Protein AF-A0A1G3XLS1-F1 (afdb_monomer_lite)

Secondary structure (DSSP, 8-state):
-TT-TTHHHHGGG--SSHHHHHHHHHHIIIIIHHHHHHH-HHHHHHHHHHHHHHHHHHHHHH-S-TTS---SSHHHHHHHHHHHHHHSTTPEEEETTTEEEEHHHHHHHHHHHHHHHTTS-S---HHHHHHHHHHHHHHHHHHHHHHHHHHHHTT-

Structure (mmCIF, N/CA/C/O backbone):
data_AF-A0A1G3XLS1-F1
#
_entry.id   AF-A0A1G3XLS1-F1
#
loop_
_atom_site.group_PDB
_atom_site.id
_atom_site.type_symbol
_atom_site.label_atom_id
_atom_site.label_alt_id
_atom_site.label_comp_id
_atom_site.label_asym_id
_atom_site.label_entity_id
_atom_site.label_seq_id
_atom_site.pdbx_PDB_ins_code
_atom_site.Cartn_x
_atom_site.Cartn_y
_atom_site.Cartn_z
_atom_site.occupancy
_atom_site.B_iso_or_equiv
_atom_site.auth_seq_id
_atom_site.auth_comp_id
_atom_site.auth_asym_id
_atom_site.auth_atom_id
_atom_site.pdbx_PDB_model_num
ATOM 1 N N . ALA A 1 1 ? 4.601 4.774 -20.958 1.00 57.22 1 ALA A N 1
ATOM 2 C CA . ALA A 1 1 ? 3.153 4.731 -20.618 1.00 57.22 1 ALA A CA 1
ATOM 3 C C . ALA A 1 1 ? 2.344 5.874 -21.240 1.00 57.22 1 ALA A C 1
ATOM 5 O O . ALA A 1 1 ? 1.190 5.654 -21.576 1.00 57.22 1 ALA A O 1
ATOM 6 N N . VAL A 1 2 ? 2.917 7.071 -21.423 1.00 65.50 2 VAL A N 1
ATOM 7 C CA . VAL A 1 2 ? 2.192 8.228 -21.991 1.00 65.50 2 VAL A CA 1
ATOM 8 C C . VAL A 1 2 ? 1.670 7.954 -23.410 1.00 65.50 2 VAL A C 1
ATOM 10 O O . VAL A 1 2 ? 0.518 8.257 -23.695 1.00 65.50 2 VAL A O 1
ATOM 13 N N . ASP A 1 3 ? 2.456 7.271 -24.246 1.00 78.44 3 ASP A N 1
ATOM 14 C CA . ASP A 1 3 ? 2.043 6.897 -25.612 1.00 78.44 3 ASP A CA 1
ATOM 15 C C . ASP A 1 3 ? 1.081 5.695 -25.662 1.00 78.44 3 ASP A C 1
ATOM 17 O O . ASP A 1 3 ? 0.467 5.411 -26.687 1.00 78.44 3 ASP A O 1
ATOM 21 N N . MET A 1 4 ? 0.946 4.973 -24.546 1.00 84.06 4 MET A N 1
ATOM 22 C CA . MET A 1 4 ? 0.113 3.777 -24.408 1.00 84.06 4 MET A CA 1
ATOM 23 C C 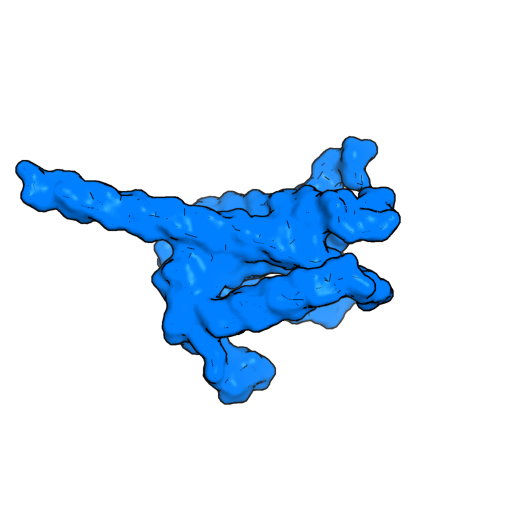. MET A 1 4 ? -0.752 3.903 -23.149 1.00 84.06 4 MET A C 1
ATOM 25 O O . MET A 1 4 ? -0.515 3.195 -22.167 1.00 84.06 4 MET A O 1
ATOM 29 N N . PRO A 1 5 ? -1.743 4.812 -23.132 1.00 83.69 5 PRO A N 1
ATOM 30 C CA . PRO A 1 5 ? -2.468 5.186 -21.916 1.00 83.69 5 PRO A CA 1
ATOM 31 C C . PRO A 1 5 ? -3.211 4.016 -21.254 1.00 83.69 5 PRO A C 1
ATOM 33 O O . PRO A 1 5 ? -3.397 4.012 -20.039 1.00 83.69 5 PRO A O 1
ATOM 36 N N . TRP A 1 6 ? -3.581 2.977 -22.008 1.00 88.44 6 TRP A N 1
ATOM 37 C CA . TRP A 1 6 ? -4.167 1.757 -21.439 1.00 88.44 6 TRP A CA 1
ATOM 38 C C . TRP A 1 6 ? -3.223 1.045 -20.457 1.00 88.44 6 TRP A C 1
ATOM 40 O O . TRP A 1 6 ? -3.700 0.409 -19.517 1.00 88.44 6 TRP A O 1
ATOM 50 N N . MET A 1 7 ? -1.902 1.210 -20.605 1.00 89.44 7 MET A N 1
ATOM 51 C CA . MET A 1 7 ? -0.894 0.583 -19.744 1.00 89.44 7 MET A CA 1
ATOM 52 C C . MET A 1 7 ? -0.974 1.037 -18.290 1.00 89.44 7 MET A C 1
ATOM 54 O O . MET A 1 7 ? -0.551 0.281 -17.425 1.00 89.44 7 MET A O 1
ATOM 58 N N . PHE A 1 8 ? -1.566 2.198 -17.987 1.00 88.31 8 PHE A N 1
ATOM 59 C CA . PHE A 1 8 ? -1.808 2.596 -16.596 1.00 88.31 8 PHE A CA 1
ATOM 60 C C . PHE A 1 8 ? -2.717 1.618 -15.848 1.00 88.31 8 PHE A C 1
ATOM 62 O O . PHE A 1 8 ? -2.611 1.512 -14.629 1.00 88.31 8 PHE A O 1
ATOM 69 N N . VAL A 1 9 ? -3.589 0.909 -16.569 1.00 93.44 9 VAL A N 1
ATOM 70 C CA . VAL A 1 9 ? -4.526 -0.062 -15.996 1.00 93.44 9 VAL A CA 1
ATOM 71 C C . VAL A 1 9 ? -4.128 -1.487 -16.356 1.00 93.44 9 VAL A C 1
ATOM 73 O O . VAL A 1 9 ? -4.078 -2.351 -15.487 1.00 93.44 9 VAL A O 1
ATOM 76 N N . THR A 1 10 ? -3.825 -1.767 -17.624 1.00 94.31 10 THR A N 1
ATOM 77 C CA . THR A 1 10 ? -3.591 -3.147 -18.070 1.00 94.31 10 THR A CA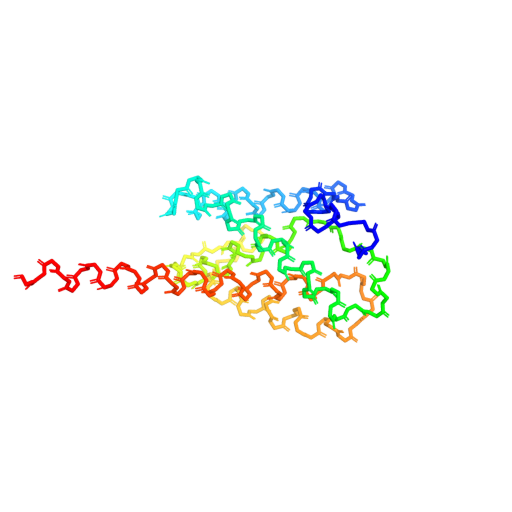 1
ATOM 78 C C . THR A 1 10 ? -2.314 -3.744 -17.489 1.00 94.31 10 THR A C 1
ATOM 80 O O . THR A 1 10 ? -2.258 -4.957 -17.294 1.00 94.31 10 THR A O 1
ATOM 83 N N . SER A 1 11 ? -1.306 -2.926 -17.156 1.00 94.31 11 SER A N 1
ATOM 84 C CA . SER A 1 11 ? -0.056 -3.429 -16.572 1.00 94.31 11 SER A CA 1
ATOM 85 C C . SER A 1 11 ? -0.231 -4.016 -15.169 1.00 94.31 11 SER A C 1
ATOM 87 O O . SER A 1 11 ? 0.551 -4.882 -14.782 1.00 94.31 11 SER A O 1
ATOM 89 N N . ILE A 1 12 ? -1.296 -3.628 -14.455 1.00 96.75 12 ILE A N 1
ATOM 90 C CA . ILE A 1 12 ? -1.664 -4.166 -13.134 1.00 96.75 12 ILE A CA 1
ATOM 91 C C . ILE A 1 12 ? -1.892 -5.686 -13.211 1.00 96.75 12 ILE A C 1
ATOM 93 O O . ILE A 1 12 ? -1.667 -6.410 -12.246 1.00 96.75 12 ILE A O 1
ATOM 97 N N . PHE A 1 13 ? -2.317 -6.189 -14.373 1.00 96.62 13 PHE A N 1
ATOM 98 C CA . PHE A 1 13 ? -2.639 -7.601 -14.583 1.00 96.62 13 PHE A CA 1
ATOM 99 C C . PHE A 1 13 ? -1.494 -8.400 -15.227 1.00 96.62 13 PHE A C 1
ATOM 101 O O . PHE A 1 13 ? -1.546 -9.630 -15.266 1.00 96.62 13 PHE A O 1
ATOM 108 N N . LEU A 1 14 ? -0.444 -7.728 -15.706 1.00 95.75 14 LEU A N 1
ATOM 109 C CA . LEU A 1 14 ? 0.735 -8.369 -16.289 1.00 95.75 14 LEU A CA 1
ATOM 110 C C . LEU A 1 14 ? 1.747 -8.722 -15.203 1.00 95.75 14 LEU A C 1
ATOM 112 O O . LEU A 1 14 ? 1.899 -7.994 -14.233 1.00 95.75 14 LEU A O 1
ATOM 116 N N . HIS A 1 15 ? 2.461 -9.832 -15.370 1.00 96.12 15 HIS A N 1
ATOM 117 C CA . HIS A 1 15 ? 3.429 -10.309 -14.386 1.00 96.12 15 HIS A CA 1
ATOM 118 C C . HIS A 1 15 ? 4.703 -10.782 -15.082 1.00 96.12 15 HIS A C 1
ATOM 120 O O . HIS A 1 15 ? 4.642 -11.409 -16.136 1.00 96.12 15 HIS A O 1
ATOM 126 N N . ALA A 1 16 ? 5.855 -10.499 -14.471 1.00 92.44 16 ALA A N 1
ATOM 127 C CA . ALA A 1 16 ? 7.173 -10.843 -15.014 1.00 92.44 16 ALA A CA 1
ATOM 128 C C . ALA A 1 16 ? 7.462 -12.360 -15.042 1.00 92.44 16 ALA A C 1
ATOM 130 O O . ALA A 1 16 ? 8.400 -12.801 -15.697 1.00 92.44 16 ALA A O 1
ATOM 131 N N . GLY A 1 17 ? 6.670 -13.164 -14.325 1.00 94.88 17 GLY A N 1
ATOM 132 C CA . GLY A 1 17 ? 6.824 -14.612 -14.247 1.00 94.88 17 GLY A CA 1
ATOM 133 C C . GLY A 1 17 ? 5.810 -15.256 -13.303 1.00 94.88 17 GLY A C 1
ATOM 134 O O . GLY A 1 17 ? 5.030 -14.568 -12.639 1.00 94.88 17 GLY A O 1
ATOM 135 N N . VAL A 1 18 ? 5.838 -16.589 -13.233 1.00 96.94 18 VAL A N 1
ATOM 136 C CA . VAL A 1 18 ? 4.899 -17.387 -12.423 1.00 96.94 18 VAL A CA 1
ATOM 137 C C . VAL A 1 18 ? 5.061 -17.113 -10.929 1.00 96.94 18 VAL A C 1
ATOM 139 O O . VAL A 1 18 ? 4.062 -16.982 -10.234 1.00 96.94 18 VAL A O 1
ATOM 142 N N . GLU A 1 19 ? 6.293 -16.978 -10.437 1.00 95.88 19 GLU A N 1
ATOM 143 C CA . GLU A 1 19 ? 6.560 -16.681 -9.023 1.00 95.88 19 GLU A CA 1
ATOM 144 C C . GLU A 1 19 ? 5.998 -15.313 -8.613 1.00 95.88 19 GLU A C 1
ATOM 146 O O . GLU A 1 19 ? 5.295 -15.203 -7.610 1.00 95.88 19 GLU A O 1
ATOM 151 N N . HIS A 1 20 ? 6.224 -14.287 -9.440 1.00 95.56 20 HIS A N 1
ATOM 152 C CA . HIS A 1 20 ? 5.683 -12.948 -9.213 1.00 95.56 20 HIS A CA 1
ATOM 153 C C . HIS A 1 20 ? 4.143 -12.961 -9.204 1.00 95.56 20 HIS A C 1
ATOM 155 O O . HIS A 1 20 ? 3.521 -12.370 -8.320 1.00 95.56 20 HIS A O 1
ATOM 161 N N . LEU A 1 21 ? 3.516 -13.680 -10.143 1.00 97.19 21 LEU A N 1
ATOM 162 C CA . LEU A 1 21 ? 2.065 -13.875 -10.144 1.00 97.19 21 LEU A CA 1
ATOM 163 C C . LEU A 1 21 ? 1.592 -14.586 -8.871 1.00 97.19 21 LEU A C 1
ATOM 165 O O . LEU A 1 21 ? 0.672 -14.107 -8.212 1.00 97.19 21 LEU A O 1
ATOM 169 N N . LEU A 1 22 ? 2.225 -15.703 -8.509 1.00 97.44 22 LEU A N 1
ATOM 170 C CA . LEU A 1 22 ? 1.852 -16.507 -7.349 1.00 97.44 22 LEU A CA 1
ATOM 171 C C . LEU A 1 22 ? 1.902 -15.683 -6.061 1.00 97.44 22 LEU A C 1
ATOM 173 O O . LEU A 1 22 ? 0.945 -15.708 -5.290 1.00 97.44 22 LEU A O 1
ATOM 177 N N . PHE A 1 23 ? 2.980 -14.926 -5.846 1.00 95.25 23 PHE A N 1
ATOM 178 C CA . PHE A 1 23 ? 3.128 -14.095 -4.655 1.00 95.25 23 PHE A CA 1
ATOM 179 C C . PHE A 1 23 ? 2.064 -12.993 -4.593 1.00 95.25 23 PHE A C 1
ATOM 181 O O . PHE A 1 23 ? 1.406 -12.836 -3.564 1.00 95.25 23 PHE A O 1
ATOM 188 N N . ASN A 1 24 ? 1.816 -12.291 -5.705 1.00 97.56 24 ASN A N 1
ATOM 189 C CA . ASN A 1 24 ? 0.763 -11.275 -5.761 1.00 97.56 24 ASN A CA 1
ATOM 190 C C . ASN A 1 24 ? -0.613 -11.874 -5.459 1.00 97.56 24 ASN A C 1
ATOM 192 O O . ASN A 1 24 ? -1.368 -11.311 -4.667 1.00 97.56 24 ASN A O 1
ATOM 196 N N . MET A 1 25 ? -0.940 -13.028 -6.045 1.00 97.56 25 MET A N 1
ATOM 197 C CA . MET A 1 25 ? -2.226 -13.683 -5.800 1.00 97.56 25 MET A CA 1
ATOM 198 C C . MET A 1 25 ? -2.347 -14.194 -4.366 1.00 97.56 25 MET A C 1
ATOM 200 O O . MET A 1 25 ? -3.427 -14.107 -3.790 1.00 97.56 25 MET A O 1
ATOM 204 N N . LEU A 1 26 ? -1.259 -14.668 -3.756 1.00 95.88 26 LEU A N 1
ATOM 205 C CA . LEU A 1 26 ? -1.256 -15.112 -2.363 1.00 95.88 26 LEU A CA 1
ATOM 206 C C . LEU A 1 26 ? -1.544 -13.949 -1.405 1.00 95.88 26 LEU A C 1
ATOM 208 O O . LEU A 1 26 ? -2.414 -14.055 -0.539 1.00 95.88 26 LEU A O 1
ATOM 212 N N . VAL A 1 27 ? -0.849 -12.822 -1.579 1.00 96.19 27 VAL A N 1
ATOM 213 C CA . VAL A 1 27 ? -1.071 -11.625 -0.755 1.00 96.19 27 VAL A CA 1
ATOM 214 C C . VAL A 1 27 ? -2.477 -11.074 -0.988 1.00 96.19 27 VAL A C 1
ATOM 216 O O . VAL A 1 27 ? -3.191 -10.785 -0.025 1.00 96.19 27 VAL A O 1
ATOM 219 N N . LEU A 1 28 ? -2.912 -10.988 -2.249 1.00 97.31 28 LEU A N 1
ATOM 220 C CA . LEU A 1 28 ? -4.254 -10.532 -2.605 1.00 97.31 28 LEU A CA 1
ATOM 221 C C . LEU A 1 28 ? -5.343 -11.450 -2.042 1.00 97.31 28 LEU A C 1
ATOM 223 O O . LEU A 1 28 ? -6.365 -10.958 -1.581 1.00 97.31 28 LEU A O 1
ATOM 227 N N . PHE A 1 29 ? -5.127 -12.763 -2.011 1.00 96.50 29 PHE A N 1
ATOM 228 C CA . PHE A 1 29 ? -6.062 -13.704 -1.406 1.00 96.50 29 PHE A CA 1
ATOM 229 C C . PHE A 1 29 ? -6.248 -13.394 0.083 1.00 96.50 29 PHE A C 1
ATOM 231 O O . PHE A 1 29 ? -7.357 -13.097 0.515 1.00 96.50 29 PHE A O 1
ATOM 238 N N . PHE A 1 30 ? -5.180 -13.372 0.882 1.00 95.06 30 PHE A N 1
ATOM 239 C CA . PHE A 1 30 ? -5.326 -13.164 2.328 1.00 95.06 30 PHE A CA 1
ATOM 240 C C . PHE A 1 30 ? -5.753 -11.740 2.698 1.00 95.06 30 PHE A C 1
ATOM 242 O O . PHE A 1 30 ? -6.694 -11.543 3.473 1.00 95.06 30 PHE A O 1
ATOM 249 N N . MET A 1 31 ? -5.068 -10.736 2.154 1.00 97.06 31 MET A N 1
ATOM 250 C CA . MET A 1 31 ? -5.294 -9.338 2.523 1.00 97.06 31 MET A CA 1
ATOM 251 C C . MET A 1 31 ? -6.480 -8.749 1.766 1.00 97.06 31 MET A C 1
ATOM 253 O O . MET A 1 31 ? -7.309 -8.062 2.359 1.00 97.06 31 MET A O 1
ATOM 257 N N . GLY A 1 32 ? -6.606 -9.063 0.477 1.00 97.62 32 GLY A N 1
ATOM 258 C CA . GLY A 1 32 ? -7.712 -8.592 -0.348 1.00 97.62 32 GLY A CA 1
ATOM 259 C C . GLY A 1 32 ? -9.055 -9.103 0.151 1.00 97.62 32 GLY A C 1
ATOM 260 O O . GLY A 1 32 ? -9.930 -8.282 0.401 1.00 97.62 32 GLY A O 1
ATOM 261 N N . MET A 1 33 ? -9.199 -10.406 0.434 1.00 97.19 33 MET A N 1
ATOM 262 C CA . MET A 1 33 ? -10.448 -10.926 1.019 1.00 97.19 33 MET A CA 1
ATOM 263 C C . MET A 1 33 ? -10.778 -10.273 2.365 1.00 97.19 33 MET A C 1
ATOM 265 O O . MET A 1 33 ? -11.944 -10.003 2.655 1.00 97.19 33 MET A O 1
ATOM 269 N N . SER A 1 34 ? -9.765 -10.034 3.205 1.00 97.38 34 SER A N 1
ATOM 270 C CA . SER A 1 34 ? -9.963 -9.388 4.506 1.00 97.38 34 SER A CA 1
ATOM 271 C C . SER A 1 34 ? -10.494 -7.967 4.333 1.00 97.38 34 SER A C 1
ATOM 273 O O . SER A 1 34 ? -11.491 -7.609 4.957 1.00 97.38 34 SER A O 1
ATOM 275 N N . LEU A 1 35 ? -9.886 -7.179 3.442 1.00 98.62 35 LEU A N 1
ATOM 276 C CA . LEU A 1 35 ? -10.325 -5.813 3.178 1.00 98.62 35 LEU A CA 1
ATOM 277 C C . LEU A 1 35 ? -11.683 -5.765 2.471 1.00 98.62 35 LEU A C 1
ATOM 279 O O . LEU A 1 35 ? -12.542 -4.979 2.863 1.00 98.62 35 LEU A O 1
ATOM 283 N N . GLU A 1 36 ? -11.908 -6.609 1.466 1.00 98.56 36 GLU A N 1
ATOM 284 C CA . GLU A 1 36 ? -13.161 -6.668 0.711 1.00 98.56 36 GLU A CA 1
ATOM 285 C C . GLU A 1 36 ? -14.359 -6.926 1.628 1.00 98.56 36 GLU A C 1
ATOM 287 O O . GLU A 1 36 ? -15.386 -6.260 1.507 1.00 98.56 36 GLU A O 1
ATOM 292 N N . ARG A 1 37 ? -14.218 -7.814 2.619 1.00 97.88 37 ARG A N 1
ATOM 293 C CA . ARG A 1 37 ? -15.260 -8.049 3.634 1.00 97.88 37 ARG A CA 1
ATOM 294 C C . ARG A 1 37 ? -15.551 -6.817 4.494 1.00 97.88 37 ARG A C 1
ATOM 296 O O . ARG A 1 37 ? -16.66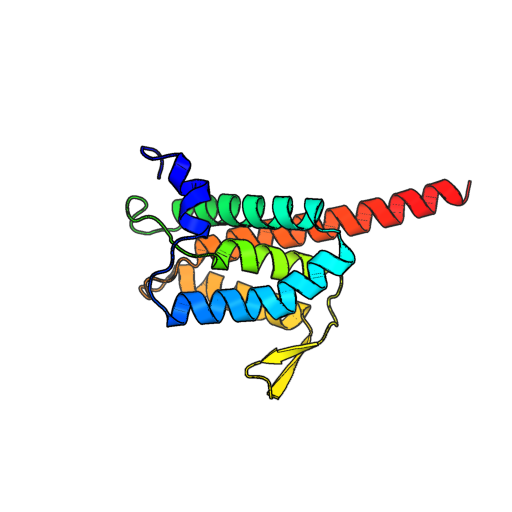4 -6.686 4.992 1.00 97.88 37 ARG A O 1
ATOM 303 N N . MET A 1 38 ? -14.575 -5.927 4.680 1.00 97.50 38 MET A N 1
ATOM 304 C CA . MET A 1 38 ? -14.729 -4.707 5.479 1.00 97.50 38 MET A CA 1
ATOM 305 C C . MET A 1 38 ? -15.371 -3.558 4.694 1.00 97.50 38 MET A C 1
ATOM 307 O O . MET A 1 38 ? -16.119 -2.779 5.283 1.00 97.50 38 MET A O 1
ATOM 311 N N . ILE A 1 39 ? -15.061 -3.418 3.399 1.00 97.94 39 ILE A N 1
ATOM 312 C CA . ILE A 1 39 ? -15.461 -2.243 2.594 1.00 97.94 39 ILE A CA 1
ATOM 313 C C . ILE A 1 39 ? -16.451 -2.558 1.461 1.00 97.94 39 ILE A C 1
ATOM 315 O O . ILE A 1 39 ? -17.011 -1.637 0.870 1.00 97.94 39 ILE A O 1
ATOM 319 N N . GLY A 1 40 ? -16.701 -3.839 1.179 1.00 98.31 40 GLY A N 1
ATOM 320 C CA . GLY A 1 40 ? -17.551 -4.324 0.091 1.00 98.31 40 GLY A CA 1
ATOM 321 C C . GLY A 1 40 ? -16.834 -4.418 -1.263 1.00 98.31 40 GLY A C 1
ATOM 322 O O . GLY A 1 40 ? -15.893 -3.673 -1.543 1.00 98.31 40 GLY A O 1
ATOM 323 N N . HIS A 1 41 ? -17.329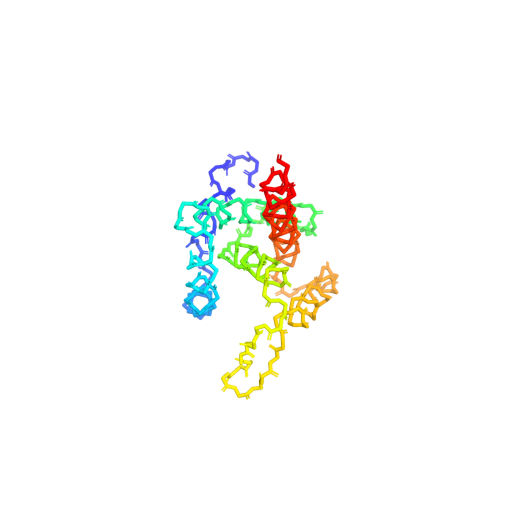 -5.307 -2.134 1.00 97.81 41 HIS A N 1
ATOM 324 C CA . HIS A 1 41 ? -16.707 -5.642 -3.426 1.00 97.81 41 HIS A CA 1
ATOM 325 C C . HIS A 1 41 ? -16.511 -4.432 -4.355 1.00 97.81 41 HIS A C 1
ATOM 327 O O . HIS A 1 41 ? -15.456 -4.286 -4.964 1.00 97.81 41 HIS A O 1
ATOM 333 N N . ASN A 1 42 ? -17.482 -3.513 -4.425 1.00 98.25 42 ASN A N 1
ATOM 334 C CA . ASN A 1 42 ? -17.383 -2.338 -5.300 1.00 98.25 42 ASN A CA 1
ATOM 335 C C . ASN A 1 42 ? -16.287 -1.367 -4.845 1.00 98.25 42 ASN A C 1
ATOM 337 O O . ASN A 1 42 ? -15.477 -0.918 -5.655 1.00 98.25 42 ASN A O 1
ATOM 341 N N . ALA A 1 43 ? -16.241 -1.048 -3.547 1.00 98.12 43 ALA A N 1
ATOM 342 C CA . ALA A 1 43 ? -15.213 -0.165 -3.001 1.00 98.12 43 ALA A CA 1
ATOM 343 C C . ALA A 1 43 ? -13.826 -0.806 -3.102 1.00 98.12 43 ALA A C 1
ATOM 345 O O . ALA A 1 43 ? -12.862 -0.119 -3.429 1.00 98.12 43 ALA A O 1
ATOM 346 N N . PHE A 1 44 ? -13.741 -2.120 -2.881 1.00 98.75 44 PHE A N 1
ATOM 347 C CA . PHE A 1 44 ? -12.513 -2.885 -3.052 1.00 98.75 44 PHE A CA 1
ATOM 348 C C . PHE A 1 44 ? -11.999 -2.853 -4.493 1.00 98.75 44 PHE A C 1
ATOM 350 O O . PHE A 1 44 ? -10.840 -2.506 -4.707 1.00 98.75 44 PHE A O 1
ATOM 357 N N . ALA A 1 45 ? -12.849 -3.136 -5.483 1.00 98.44 45 ALA A N 1
ATOM 358 C CA . ALA A 1 45 ? -12.456 -3.110 -6.890 1.00 98.44 45 ALA A CA 1
ATOM 359 C C . ALA A 1 45 ? -11.977 -1.715 -7.327 1.00 98.44 45 ALA A C 1
ATOM 361 O O . ALA A 1 45 ? -10.928 -1.591 -7.958 1.00 98.44 45 ALA A O 1
ATOM 362 N N . MET A 1 46 ? -12.701 -0.655 -6.942 1.00 98.44 46 MET A N 1
ATOM 363 C CA . MET A 1 46 ? -12.294 0.725 -7.235 1.00 98.44 46 MET A CA 1
ATOM 364 C C . MET A 1 46 ? -10.965 1.082 -6.568 1.00 98.44 46 MET A C 1
ATOM 366 O O . MET A 1 46 ? -10.096 1.650 -7.226 1.00 98.44 46 MET A O 1
ATOM 370 N N . LEU A 1 47 ? -10.792 0.732 -5.290 1.00 98.75 47 LEU A N 1
ATOM 371 C CA . LEU A 1 47 ? -9.545 0.949 -4.560 1.00 98.75 47 LEU A CA 1
ATOM 372 C C . LEU A 1 47 ? -8.381 0.226 -5.237 1.00 98.75 47 LEU A C 1
ATOM 374 O O . LEU A 1 47 ? -7.349 0.839 -5.473 1.00 98.75 47 LEU A O 1
ATOM 378 N N . PHE A 1 48 ? -8.550 -1.052 -5.577 1.00 98.75 48 PHE A N 1
ATOM 379 C CA . PHE A 1 48 ? -7.504 -1.864 -6.189 1.00 98.75 48 PHE A CA 1
ATOM 380 C C . PHE A 1 48 ? -7.018 -1.243 -7.506 1.00 98.75 48 PHE A C 1
ATOM 382 O O . PHE A 1 48 ? -5.824 -0.995 -7.675 1.00 98.75 48 PHE A O 1
ATOM 389 N N . ILE A 1 49 ? -7.943 -0.909 -8.412 1.00 98.44 49 ILE A N 1
ATOM 390 C CA . ILE A 1 49 ? -7.595 -0.281 -9.693 1.00 98.44 49 ILE A CA 1
ATOM 391 C C . ILE A 1 49 ? -6.976 1.103 -9.480 1.00 98.44 49 ILE A C 1
ATOM 393 O O . ILE A 1 49 ? -5.930 1.396 -10.058 1.00 98.44 49 ILE A O 1
ATOM 397 N N . ALA A 1 50 ? -7.572 1.944 -8.630 1.00 98.56 50 ALA A N 1
ATOM 398 C CA . ALA A 1 50 ? -7.061 3.287 -8.372 1.00 98.56 50 ALA A CA 1
ATOM 399 C C . ALA A 1 50 ? -5.653 3.256 -7.755 1.00 98.56 50 ALA A C 1
ATOM 401 O O . ALA A 1 50 ? -4.789 4.024 -8.171 1.00 98.56 50 ALA A O 1
ATOM 402 N N . SER A 1 51 ? -5.390 2.342 -6.818 1.00 98.69 51 SER A N 1
ATOM 403 C CA . SER A 1 51 ? -4.070 2.164 -6.206 1.00 98.69 51 SER A CA 1
ATOM 404 C C . SER A 1 51 ? -3.041 1.659 -7.205 1.00 98.69 51 SER A C 1
ATOM 406 O O . SER A 1 51 ? -1.910 2.131 -7.175 1.00 98.69 51 SER A O 1
ATOM 408 N N . GLY A 1 52 ? -3.419 0.768 -8.124 1.00 98.12 52 GLY A N 1
ATOM 409 C CA . GLY A 1 52 ? -2.537 0.360 -9.217 1.00 98.12 52 GLY A CA 1
ATOM 410 C C . GLY A 1 52 ? -2.194 1.520 -10.157 1.00 98.12 52 GLY A C 1
ATOM 411 O O . GLY A 1 52 ? -1.027 1.713 -10.487 1.00 98.12 52 GLY A O 1
ATOM 412 N N . VAL A 1 53 ? -3.176 2.353 -10.518 1.00 97.31 53 VAL A N 1
ATOM 413 C CA . VAL A 1 53 ? -2.956 3.545 -11.359 1.00 97.31 53 VAL A CA 1
ATOM 414 C C . VAL A 1 53 ? -2.059 4.567 -10.659 1.00 97.31 53 VAL A C 1
ATOM 416 O O . VAL A 1 53 ? -1.083 5.028 -11.248 1.00 97.31 53 VAL A O 1
ATOM 419 N N . VAL A 1 54 ? -2.348 4.907 -9.399 1.00 97.88 54 VAL A N 1
ATOM 420 C CA . VAL A 1 54 ? -1.518 5.840 -8.616 1.00 97.88 54 VAL A CA 1
ATOM 421 C C . VAL A 1 54 ? -0.129 5.260 -8.362 1.00 97.88 54 VAL A C 1
ATOM 423 O O . VAL A 1 54 ? 0.851 5.999 -8.404 1.00 97.88 54 VAL A O 1
ATOM 426 N N . GLY A 1 55 ? -0.016 3.944 -8.183 1.00 97.25 55 GLY A N 1
ATOM 427 C CA . GLY A 1 55 ? 1.264 3.246 -8.162 1.00 97.25 55 GLY A CA 1
ATOM 428 C C . GLY A 1 55 ? 2.034 3.444 -9.468 1.00 97.25 55 GLY A C 1
ATOM 429 O O . GLY A 1 55 ? 3.159 3.929 -9.453 1.00 97.25 55 GLY A O 1
ATOM 430 N N . ASN A 1 56 ? 1.425 3.177 -10.621 1.00 95.00 56 ASN A N 1
ATOM 431 C CA . ASN A 1 56 ? 2.074 3.395 -11.916 1.00 95.00 56 ASN A CA 1
ATOM 432 C C . ASN A 1 56 ? 2.531 4.855 -12.111 1.00 95.00 56 ASN A C 1
ATOM 434 O O . ASN A 1 56 ? 3.616 5.089 -12.638 1.00 95.00 56 ASN A O 1
ATOM 438 N N . ILE A 1 57 ? 1.764 5.837 -11.622 1.00 94.38 57 ILE A N 1
ATOM 439 C CA . ILE A 1 57 ? 2.193 7.246 -11.590 1.00 94.38 57 ILE A CA 1
ATOM 440 C C . ILE A 1 57 ? 3.407 7.428 -10.666 1.00 94.38 57 ILE A C 1
ATOM 442 O O . ILE A 1 57 ? 4.389 8.048 -11.066 1.00 94.38 57 ILE A O 1
ATOM 446 N N . GLY A 1 58 ? 3.379 6.865 -9.456 1.00 95.12 58 GLY A N 1
ATOM 447 C CA . GLY A 1 58 ? 4.504 6.907 -8.516 1.00 95.12 58 GLY A CA 1
ATOM 448 C C . GLY A 1 58 ? 5.783 6.293 -9.087 1.00 95.12 58 GLY A C 1
ATOM 449 O O . GLY A 1 58 ? 6.864 6.860 -8.933 1.00 95.12 58 GLY A O 1
ATOM 450 N N . TYR A 1 59 ? 5.669 5.185 -9.821 1.00 94.56 59 TYR A N 1
ATOM 451 C CA . TYR A 1 59 ? 6.787 4.604 -10.557 1.00 94.56 59 TYR A CA 1
ATOM 452 C C . TYR A 1 59 ? 7.296 5.546 -11.648 1.00 94.56 59 TYR A C 1
ATOM 454 O O . TYR A 1 59 ? 8.486 5.821 -11.685 1.00 94.56 59 TYR A O 1
ATOM 462 N N . MET A 1 60 ? 6.429 6.128 -12.479 1.00 91.56 60 MET A N 1
ATOM 463 C CA . MET A 1 60 ? 6.869 7.071 -13.520 1.00 91.56 60 MET A CA 1
ATOM 464 C C . MET A 1 60 ? 7.626 8.287 -12.977 1.00 91.56 60 MET A C 1
ATOM 466 O O . MET A 1 60 ? 8.494 8.818 -13.663 1.00 91.56 60 MET A O 1
ATOM 470 N N . LEU A 1 61 ? 7.297 8.735 -11.765 1.00 92.12 61 LEU A N 1
ATOM 471 C CA . LEU A 1 61 ? 7.966 9.863 -11.114 1.00 92.12 61 LEU A CA 1
ATOM 472 C C . LEU A 1 61 ? 9.332 9.504 -10.513 1.00 92.12 61 LEU A C 1
ATOM 474 O O . LEU A 1 61 ? 10.095 10.404 -10.175 1.00 92.12 61 LEU A O 1
ATOM 478 N N . THR A 1 62 ? 9.623 8.215 -10.339 1.00 92.75 62 THR A N 1
ATOM 479 C CA . THR A 1 62 ? 10.810 7.731 -9.613 1.00 92.75 62 THR A CA 1
ATOM 480 C C . THR A 1 62 ? 11.703 6.812 -10.439 1.00 92.75 62 THR A C 1
ATOM 482 O O . THR A 1 62 ? 12.857 6.603 -10.076 1.00 92.75 62 THR A O 1
ATOM 485 N N . ALA A 1 63 ? 11.199 6.270 -11.548 1.00 87.38 63 ALA A N 1
ATOM 486 C CA . ALA A 1 63 ? 11.934 5.381 -12.428 1.00 87.38 63 ALA A CA 1
ATOM 487 C C . ALA A 1 63 ? 13.117 6.105 -13.080 1.00 87.38 63 ALA A C 1
ATOM 489 O O . ALA A 1 63 ? 12.985 7.220 -13.585 1.00 87.38 63 ALA A O 1
ATOM 490 N N . SER A 1 64 ? 14.263 5.425 -13.125 1.00 83.75 64 SER A N 1
ATOM 491 C CA . SER A 1 64 ? 15.449 5.876 -13.858 1.00 83.75 64 SER A CA 1
ATOM 492 C C . SER A 1 64 ? 15.222 5.903 -15.372 1.00 83.75 64 SER A C 1
ATOM 494 O O . SER A 1 64 ? 15.739 6.783 -16.054 1.00 83.75 64 SER A O 1
ATOM 496 N N . ASP A 1 65 ? 14.410 4.973 -15.880 1.00 82.50 65 ASP A N 1
ATOM 497 C CA . ASP A 1 65 ? 13.898 4.965 -17.248 1.00 82.50 65 ASP A CA 1
ATOM 498 C C . ASP A 1 65 ? 12.358 4.874 -17.250 1.00 82.50 65 ASP A C 1
ATOM 500 O O . ASP A 1 65 ? 11.796 3.779 -17.166 1.00 82.50 65 ASP A O 1
ATOM 504 N N . PRO A 1 66 ? 11.650 6.011 -17.382 1.00 70.81 66 PRO A N 1
ATOM 505 C CA . PRO A 1 66 ? 10.187 6.053 -17.439 1.00 70.81 66 PRO A CA 1
ATOM 506 C C . PRO A 1 66 ? 9.575 5.395 -18.688 1.00 70.81 66 PRO A C 1
ATOM 508 O O . PRO A 1 66 ? 8.348 5.246 -18.766 1.00 70.81 66 PRO A O 1
ATOM 511 N N . MET A 1 67 ? 10.390 5.042 -19.691 1.00 76.69 67 MET A N 1
ATOM 512 C CA . MET A 1 67 ? 9.916 4.367 -20.902 1.00 76.69 67 MET A CA 1
ATOM 513 C C . MET A 1 67 ? 9.714 2.871 -20.685 1.00 76.69 67 MET A C 1
ATOM 515 O O . MET A 1 67 ? 8.858 2.280 -21.348 1.00 76.69 67 MET A O 1
ATOM 519 N N . THR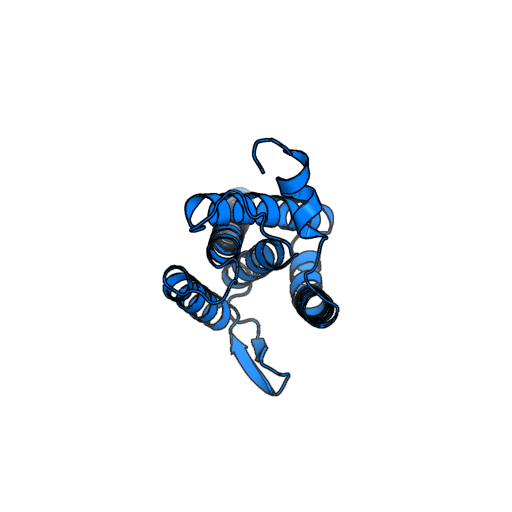 A 1 68 ? 10.419 2.280 -19.721 1.00 81.62 68 THR A N 1
ATOM 520 C CA . THR A 1 68 ? 10.196 0.902 -19.289 1.00 81.62 68 THR A CA 1
ATOM 521 C C . THR A 1 68 ? 8.944 0.857 -18.404 1.00 81.62 68 THR A C 1
ATOM 523 O O . THR A 1 68 ? 8.934 1.468 -17.343 1.00 81.62 68 THR A O 1
ATOM 526 N N . PRO A 1 69 ? 7.843 0.194 -18.804 1.00 78.19 69 PRO A N 1
ATOM 527 C CA . PRO A 1 69 ? 6.629 0.164 -17.993 1.00 78.19 69 PRO A CA 1
ATOM 528 C C . PRO A 1 69 ? 6.781 -0.768 -16.783 1.00 78.19 69 PRO A C 1
ATOM 530 O O . PRO A 1 69 ? 7.253 -1.897 -16.918 1.00 78.19 69 PRO A O 1
ATOM 533 N N . SER A 1 70 ? 6.280 -0.346 -15.620 1.00 89.12 70 SER A N 1
ATOM 534 C CA . SER A 1 70 ? 6.056 -1.250 -14.490 1.00 89.12 70 SER A CA 1
ATOM 535 C C . SER A 1 70 ? 4.945 -2.250 -14.815 1.00 89.12 70 SER A C 1
ATOM 537 O O . SER A 1 70 ? 3.913 -1.888 -15.389 1.00 89.12 70 SER A O 1
ATOM 539 N N . ILE A 1 71 ? 5.143 -3.509 -14.422 1.00 93.75 71 ILE A N 1
ATOM 540 C CA . ILE A 1 71 ? 4.152 -4.584 -14.535 1.00 93.75 71 ILE A CA 1
ATOM 541 C C . ILE A 1 71 ? 3.939 -5.234 -13.170 1.00 93.75 71 ILE A C 1
ATOM 543 O O . ILE A 1 71 ? 4.898 -5.451 -12.429 1.00 93.75 71 ILE A O 1
ATOM 547 N N . GLY A 1 72 ? 2.694 -5.570 -12.851 1.00 96.38 72 GLY A N 1
ATOM 548 C CA . GLY A 1 72 ? 2.349 -6.314 -11.644 1.00 96.38 72 GLY A CA 1
ATOM 549 C C . GLY A 1 72 ? 1.226 -5.686 -10.836 1.00 96.38 72 GLY A C 1
ATOM 550 O O . GLY A 1 72 ? 1.022 -4.472 -10.817 1.00 96.38 72 GLY A O 1
ATOM 551 N N . ALA A 1 73 ? 0.533 -6.544 -10.092 1.00 97.81 73 ALA A N 1
ATOM 552 C CA . ALA A 1 73 ? -0.526 -6.147 -9.173 1.00 97.81 73 ALA A CA 1
ATOM 553 C C . ALA A 1 73 ? 0.001 -5.517 -7.869 1.00 97.81 73 ALA A C 1
ATOM 555 O O . ALA A 1 73 ? -0.792 -5.030 -7.063 1.00 97.81 73 ALA A O 1
ATOM 556 N N . SER A 1 74 ? 1.316 -5.526 -7.630 1.00 98.06 74 SER A N 1
ATOM 557 C CA . SER A 1 74 ? 1.910 -5.161 -6.340 1.00 98.06 74 SER A CA 1
ATOM 558 C C . SER A 1 74 ? 1.578 -3.729 -5.908 1.00 98.06 74 SER A C 1
ATOM 560 O O . SER A 1 74 ? 1.214 -3.523 -4.756 1.00 98.06 74 SER A O 1
ATOM 562 N N . GLY A 1 75 ? 1.574 -2.744 -6.813 1.00 98.06 75 GLY A N 1
ATOM 563 C CA . GLY A 1 75 ? 1.139 -1.376 -6.483 1.00 98.06 75 GLY A CA 1
ATOM 564 C C . GLY A 1 75 ? -0.309 -1.317 -5.970 1.00 98.06 75 GLY A C 1
ATOM 565 O O . GLY A 1 75 ? -0.601 -0.679 -4.959 1.00 98.06 75 GLY A O 1
ATOM 566 N N . ALA A 1 76 ? -1.220 -2.064 -6.597 1.00 98.62 76 ALA A N 1
ATOM 567 C CA . ALA A 1 76 ? -2.604 -2.181 -6.139 1.00 98.62 76 ALA A CA 1
ATOM 568 C C . ALA A 1 76 ? -2.708 -2.894 -4.777 1.00 98.62 76 ALA A C 1
ATOM 570 O O . ALA A 1 76 ? -3.453 -2.461 -3.894 1.00 98.62 76 ALA A O 1
ATOM 571 N N . ILE A 1 77 ? -1.911 -3.945 -4.573 1.00 98.75 77 ILE A N 1
ATOM 572 C CA . ILE A 1 77 ? -1.809 -4.681 -3.305 1.00 98.75 77 ILE A CA 1
ATOM 573 C C . ILE A 1 77 ? -1.275 -3.785 -2.180 1.00 98.75 77 ILE A C 1
ATOM 575 O O . ILE A 1 77 ? -1.794 -3.834 -1.067 1.00 98.75 77 ILE A O 1
ATOM 579 N N . TYR A 1 78 ? -0.307 -2.909 -2.451 1.00 98.81 78 TYR A N 1
ATOM 580 C CA . TYR A 1 78 ? 0.145 -1.917 -1.473 1.00 98.81 78 TYR A CA 1
ATOM 581 C C . TYR A 1 78 ? -0.972 -0.936 -1.092 1.00 98.81 78 TYR A C 1
ATOM 583 O O . TYR A 1 78 ? -1.055 -0.526 0.064 1.00 98.81 78 TYR A O 1
ATOM 591 N N . GLY A 1 79 ? -1.901 -0.644 -2.006 1.00 98.88 79 GLY A N 1
ATOM 592 C CA . GLY A 1 79 ? -3.161 0.031 -1.686 1.00 98.88 79 GLY A CA 1
ATOM 593 C C . GLY A 1 79 ? -4.003 -0.707 -0.651 1.00 98.88 79 GLY A C 1
ATOM 594 O O . GLY A 1 79 ? -4.412 -0.126 0.355 1.00 98.88 79 GLY A O 1
ATOM 595 N N . VAL A 1 80 ? -4.203 -2.010 -0.851 1.00 98.81 80 VAL A N 1
ATOM 596 C CA . VAL A 1 80 ? -4.907 -2.879 0.107 1.00 98.81 80 VAL A CA 1
ATOM 597 C C . VAL A 1 80 ? -4.208 -2.864 1.471 1.00 98.81 80 VAL A C 1
ATOM 599 O O . VAL A 1 80 ? -4.863 -2.664 2.496 1.00 98.81 80 VAL A O 1
ATOM 602 N N . ILE A 1 81 ? -2.880 -3.003 1.486 1.00 98.75 81 ILE A N 1
ATOM 603 C CA . ILE A 1 81 ? -2.046 -2.949 2.696 1.00 98.75 81 ILE A CA 1
ATOM 604 C C . ILE A 1 81 ? -2.210 -1.607 3.414 1.00 98.75 81 ILE A C 1
ATOM 606 O O . ILE A 1 81 ? -2.457 -1.585 4.618 1.00 98.75 81 ILE A O 1
ATOM 610 N N . GLY A 1 82 ? -2.120 -0.488 2.692 1.00 98.81 82 GLY A N 1
ATOM 611 C CA . GLY A 1 82 ? -2.254 0.854 3.260 1.00 98.81 82 GLY A CA 1
ATOM 612 C C . GLY A 1 82 ? -3.628 1.084 3.881 1.00 98.81 82 GLY A C 1
ATOM 613 O O . GLY A 1 82 ? -3.736 1.603 4.993 1.00 98.81 82 GLY A O 1
ATOM 614 N N . THR A 1 83 ? -4.693 0.635 3.212 1.00 98.88 83 THR A N 1
ATOM 615 C CA . THR A 1 83 ? -6.049 0.727 3.764 1.00 98.88 83 THR A CA 1
ATOM 616 C C . THR A 1 83 ? -6.213 -0.159 4.997 1.00 98.88 83 THR A C 1
ATOM 618 O O . THR A 1 83 ? -6.752 0.307 6.002 1.00 98.88 83 THR A O 1
ATOM 621 N N . LEU A 1 84 ? -5.719 -1.401 4.979 1.00 98.69 84 LEU A N 1
ATOM 622 C CA . LEU A 1 84 ? -5.769 -2.298 6.140 1.00 98.69 84 LEU A CA 1
ATOM 623 C C . LEU A 1 84 ? -4.947 -1.775 7.319 1.00 98.69 84 LEU A C 1
ATOM 625 O O . LEU A 1 84 ? -5.415 -1.849 8.452 1.00 98.69 84 LEU A O 1
ATOM 629 N N . ALA A 1 85 ? -3.772 -1.194 7.080 1.00 98.62 85 ALA A N 1
ATOM 630 C CA . ALA A 1 85 ? -2.951 -0.586 8.125 1.00 98.62 85 ALA A CA 1
ATOM 631 C C . ALA A 1 85 ? -3.694 0.540 8.853 1.00 98.62 85 ALA A C 1
ATOM 633 O O . ALA A 1 85 ? -3.522 0.718 10.058 1.00 98.62 85 ALA A O 1
ATOM 634 N N . VAL A 1 86 ? -4.568 1.266 8.150 1.00 98.62 86 VAL A N 1
ATOM 635 C CA . VAL A 1 86 ? -5.425 2.275 8.771 1.00 98.62 86 VAL A CA 1
ATOM 636 C C . VAL A 1 86 ? -6.663 1.653 9.403 1.00 98.62 86 VAL A C 1
ATOM 638 O O . VAL A 1 86 ? -6.980 1.978 10.540 1.00 98.62 86 VAL A O 1
ATOM 641 N N . LEU A 1 87 ? -7.404 0.780 8.721 1.00 98.31 87 LEU A N 1
ATOM 642 C CA . LEU A 1 87 ? -8.678 0.268 9.242 1.00 98.31 87 LEU A CA 1
ATOM 643 C C . LEU A 1 87 ? -8.495 -0.754 10.369 1.00 98.31 87 LEU A C 1
ATOM 645 O O . LEU A 1 87 ? -9.205 -0.679 11.371 1.00 98.31 87 LEU A O 1
ATOM 649 N N . ALA A 1 88 ? -7.515 -1.643 10.240 1.00 98.12 88 ALA A N 1
ATOM 650 C CA . ALA A 1 88 ? -7.229 -2.747 11.149 1.00 98.12 88 ALA A CA 1
ATOM 651 C C . ALA A 1 88 ? -5.720 -2.819 11.498 1.00 98.12 88 ALA A C 1
ATOM 653 O O . ALA A 1 88 ? -5.068 -3.82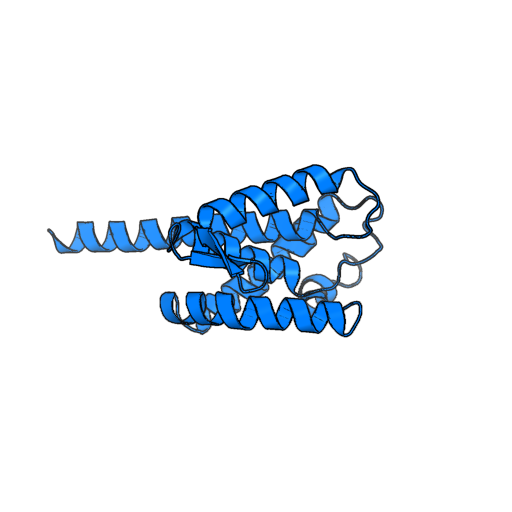6 11.224 1.00 98.12 88 ALA A O 1
ATOM 654 N N . PRO A 1 89 ? -5.143 -1.782 12.143 1.00 98.19 89 PRO A N 1
ATOM 655 C CA . PRO A 1 89 ? -3.694 -1.662 12.375 1.00 98.19 89 PRO A CA 1
ATOM 656 C C . PRO A 1 89 ? -3.080 -2.835 13.152 1.00 98.19 89 PRO A C 1
ATOM 658 O O . PRO A 1 89 ? -1.919 -3.178 12.940 1.00 98.19 89 PRO A O 1
ATOM 661 N N . PHE A 1 90 ? -3.859 -3.448 14.046 1.00 98.25 90 PHE A N 1
ATOM 662 C CA . PHE A 1 90 ? -3.427 -4.552 14.905 1.00 98.25 90 PHE A CA 1
ATOM 663 C C . PHE A 1 90 ? -3.854 -5.932 14.390 1.00 98.25 90 PHE A C 1
ATOM 665 O O . PHE A 1 90 ? -3.644 -6.927 15.079 1.00 98.25 90 PHE A O 1
ATOM 672 N N . MET A 1 91 ? -4.448 -6.010 13.193 1.00 97.56 91 MET A N 1
ATOM 673 C CA . MET A 1 91 ? -4.659 -7.290 12.520 1.00 97.56 91 MET A CA 1
ATOM 674 C C . MET A 1 91 ? -3.299 -7.948 12.301 1.00 97.56 91 MET A C 1
ATOM 676 O O . MET A 1 91 ? -2.388 -7.319 11.763 1.00 97.56 91 MET A O 1
ATOM 680 N N . LEU A 1 92 ? -3.155 -9.195 12.742 1.00 96.88 92 LEU A N 1
ATOM 681 C CA . LEU A 1 92 ? -1.915 -9.935 12.566 1.00 96.88 92 LEU A CA 1
ATOM 682 C C . LEU A 1 92 ? -1.859 -10.516 11.158 1.00 96.88 92 LEU A C 1
ATOM 684 O O . LEU A 1 92 ? -2.768 -11.228 10.732 1.00 96.88 92 LEU A O 1
ATOM 688 N N . ILE A 1 93 ? -0.763 -10.236 10.467 1.00 94.81 93 ILE A N 1
ATOM 689 C CA . ILE A 1 93 ? -0.341 -10.982 9.288 1.00 94.81 93 ILE A CA 1
ATOM 690 C C . ILE A 1 93 ? 0.787 -11.931 9.687 1.00 94.81 93 ILE A C 1
ATOM 692 O O . ILE A 1 93 ? 1.514 -11.663 10.641 1.00 94.81 93 ILE A O 1
ATOM 696 N N . PHE A 1 94 ? 0.946 -13.034 8.963 1.00 92.88 94 PHE A N 1
ATOM 697 C CA . PHE A 1 94 ? 1.976 -14.025 9.261 1.00 92.88 94 PHE A CA 1
ATOM 698 C C . PHE A 1 94 ? 3.022 -14.039 8.154 1.00 92.88 94 PHE A C 1
ATOM 700 O O . PHE A 1 94 ? 2.787 -14.569 7.066 1.00 92.88 94 PHE A O 1
ATOM 707 N N . ILE A 1 95 ? 4.191 -13.463 8.432 1.00 87.88 95 ILE A N 1
ATOM 708 C CA . ILE A 1 95 ? 5.319 -13.473 7.499 1.00 87.88 95 ILE A CA 1
ATOM 709 C C . ILE A 1 95 ? 5.821 -14.913 7.368 1.00 87.88 95 ILE A C 1
ATOM 711 O O . ILE A 1 95 ? 6.082 -15.578 8.376 1.00 87.88 95 ILE A O 1
ATOM 715 N N . TYR A 1 96 ? 5.879 -15.410 6.129 1.00 85.56 96 TYR A N 1
ATOM 716 C CA . TYR A 1 96 ? 6.141 -16.819 5.795 1.00 85.56 96 TYR A CA 1
ATOM 717 C C . TYR A 1 96 ? 5.238 -17.828 6.533 1.00 85.56 96 TYR A C 1
ATOM 719 O O . TYR A 1 96 ? 5.603 -18.987 6.693 1.00 85.56 96 TYR A O 1
ATOM 727 N N . GLY A 1 97 ? 4.063 -17.396 7.011 1.00 85.94 97 GLY A N 1
ATOM 728 C CA . GLY A 1 97 ? 3.146 -18.235 7.788 1.00 85.94 97 GLY A CA 1
ATOM 729 C C . GLY A 1 97 ? 3.561 -18.483 9.244 1.00 85.94 97 GLY A C 1
ATOM 730 O O . GLY A 1 97 ? 2.877 -19.232 9.933 1.00 85.94 97 GLY A O 1
ATOM 731 N N . ILE A 1 98 ? 4.646 -17.866 9.728 1.00 90.19 98 ILE A N 1
ATOM 732 C CA . ILE A 1 98 ? 5.239 -18.193 11.037 1.00 90.19 98 ILE A CA 1
ATOM 733 C C . ILE A 1 98 ? 5.260 -16.983 11.967 1.00 90.19 98 ILE A C 1
ATOM 735 O O . ILE A 1 98 ? 4.855 -17.089 13.122 1.00 90.19 98 ILE A O 1
ATOM 739 N N . ILE A 1 99 ? 5.737 -15.833 11.488 1.00 93.75 99 ILE A N 1
ATOM 740 C CA . ILE A 1 99 ? 6.010 -14.681 12.353 1.00 93.75 99 ILE A CA 1
ATOM 741 C C . ILE A 1 99 ? 4.790 -13.752 12.350 1.00 93.75 99 ILE A C 1
ATOM 743 O O . ILE A 1 99 ? 4.532 -13.126 11.316 1.00 93.75 99 ILE A O 1
ATOM 747 N N . PRO A 1 100 ? 4.039 -13.637 13.466 1.00 95.94 100 PRO A N 1
ATOM 748 C CA . PRO A 1 100 ? 2.926 -12.704 13.554 1.00 95.94 100 PRO A CA 1
ATOM 749 C C . PRO A 1 100 ? 3.455 -11.270 13.596 1.00 95.94 100 PRO A C 1
ATOM 751 O O . PRO A 1 100 ? 4.301 -10.925 14.421 1.00 95.94 100 PRO A O 1
ATOM 754 N N . LEU A 1 101 ? 2.924 -10.421 12.726 1.00 96.94 101 LEU A N 1
ATOM 755 C CA . LEU A 1 101 ? 3.288 -9.016 12.630 1.00 96.94 101 LEU A CA 1
ATOM 756 C C . LEU A 1 101 ? 2.016 -8.167 12.520 1.00 96.94 101 LEU A C 1
ATOM 758 O O . LEU A 1 101 ? 1.175 -8.453 11.665 1.00 96.94 101 LEU A O 1
ATOM 762 N N . PRO A 1 102 ? 1.836 -7.125 13.352 1.00 98.12 102 PRO A N 1
ATOM 763 C CA . PRO A 1 102 ? 0.719 -6.203 13.188 1.00 98.12 102 PRO A CA 1
ATOM 764 C C . PRO A 1 102 ? 0.758 -5.524 11.815 1.00 98.12 102 PRO A C 1
ATOM 766 O O . PRO A 1 102 ? 1.819 -5.085 11.365 1.00 98.12 102 PRO A O 1
ATOM 769 N N . MET A 1 103 ? -0.402 -5.386 11.174 1.00 98.00 103 MET A N 1
ATOM 770 C CA . MET A 1 103 ? -0.532 -4.825 9.828 1.00 98.00 103 MET A CA 1
ATOM 771 C C . MET A 1 103 ? 0.101 -3.434 9.697 1.00 98.00 103 MET A C 1
ATOM 773 O O . MET A 1 103 ? 0.753 -3.145 8.697 1.00 98.00 103 MET A O 1
ATOM 777 N N . VAL A 1 104 ? -0.030 -2.582 10.720 1.00 98.38 104 VAL A N 1
ATOM 778 C CA . VAL A 1 104 ? 0.600 -1.250 10.723 1.00 98.38 104 VAL A CA 1
ATOM 779 C C . VAL A 1 104 ? 2.126 -1.328 10.720 1.00 98.38 104 VAL A C 1
ATOM 781 O O . VAL A 1 104 ? 2.777 -0.555 10.023 1.00 98.38 104 VAL A O 1
ATOM 784 N N . VAL A 1 105 ? 2.704 -2.285 11.450 1.00 98.25 105 VAL A N 1
ATOM 785 C CA . VAL A 1 105 ? 4.158 -2.476 11.506 1.00 98.25 105 VAL A CA 1
ATOM 786 C C . VAL A 1 105 ? 4.657 -2.979 10.157 1.00 98.25 105 VAL A C 1
ATOM 788 O O . VAL A 1 105 ? 5.619 -2.435 9.628 1.00 98.25 105 VAL A O 1
ATOM 791 N N . ALA A 1 106 ? 3.967 -3.955 9.562 1.00 97.38 106 ALA A N 1
ATOM 792 C CA . ALA A 1 106 ? 4.291 -4.455 8.230 1.00 97.38 106 ALA A CA 1
ATOM 793 C C . ALA A 1 106 ? 4.250 -3.348 7.166 1.00 97.38 106 ALA A C 1
ATOM 795 O O . ALA A 1 106 ? 5.203 -3.192 6.410 1.00 97.38 106 ALA A O 1
ATOM 796 N N . ALA A 1 107 ? 3.188 -2.537 7.152 1.00 98.31 107 ALA A N 1
ATOM 797 C CA . ALA A 1 107 ? 3.038 -1.439 6.201 1.00 98.31 107 ALA A CA 1
ATOM 798 C C . ALA A 1 107 ? 4.149 -0.385 6.334 1.00 98.31 107 ALA A C 1
ATOM 800 O O . ALA A 1 107 ? 4.680 0.070 5.324 1.00 98.31 107 ALA A O 1
ATOM 801 N N . VAL A 1 108 ? 4.529 -0.022 7.566 1.00 98.50 108 VAL A N 1
ATOM 802 C CA . VAL A 1 108 ? 5.638 0.915 7.807 1.00 98.50 108 VAL A CA 1
ATOM 803 C C . VAL A 1 108 ? 6.969 0.308 7.376 1.00 98.50 108 VAL A C 1
ATOM 805 O O . VAL A 1 108 ? 7.725 0.968 6.673 1.00 98.50 108 VAL A O 1
ATOM 808 N N . LEU A 1 109 ? 7.257 -0.941 7.754 1.00 98.06 109 LEU A N 1
ATOM 809 C CA . LEU A 1 109 ? 8.512 -1.599 7.388 1.00 98.06 109 LEU A CA 1
ATOM 810 C C . LEU A 1 109 ? 8.656 -1.738 5.871 1.00 98.06 109 LEU A C 1
ATOM 812 O O . LEU A 1 109 ? 9.688 -1.355 5.330 1.00 98.06 109 LEU A O 1
ATOM 816 N N . TRP A 1 110 ? 7.629 -2.232 5.179 1.00 97.62 110 TRP A N 1
ATOM 817 C CA . TRP A 1 110 ? 7.657 -2.359 3.721 1.00 97.62 110 TRP A CA 1
ATOM 818 C C . TRP A 1 110 ? 7.730 -0.999 3.029 1.00 97.62 110 TRP A C 1
ATOM 820 O O . TRP A 1 110 ? 8.550 -0.831 2.137 1.00 97.62 110 TRP A O 1
ATOM 830 N N . GLY A 1 111 ? 6.979 0.003 3.498 1.00 98.38 111 GLY A N 1
ATOM 831 C CA . GLY A 1 111 ? 7.088 1.366 2.977 1.00 98.38 111 GLY A CA 1
ATOM 832 C C . GLY A 1 111 ? 8.489 1.966 3.150 1.00 98.38 111 GLY A C 1
ATOM 833 O O . GLY A 1 111 ? 8.995 2.615 2.240 1.00 98.38 111 GLY A O 1
ATOM 834 N N . LEU A 1 112 ? 9.154 1.725 4.284 1.00 98.25 112 LEU A N 1
ATOM 835 C CA . LEU A 1 112 ? 10.537 2.165 4.498 1.00 98.25 112 LEU A CA 1
ATOM 836 C C . LEU A 1 112 ? 11.523 1.427 3.587 1.00 98.25 112 LEU A C 1
ATOM 838 O O . LEU A 1 112 ? 12.423 2.060 3.039 1.00 98.25 112 LEU A O 1
ATOM 842 N N . LEU A 1 113 ? 11.351 0.116 3.406 1.00 97.50 113 LEU A N 1
ATOM 843 C CA . LEU A 1 113 ? 12.179 -0.673 2.491 1.00 97.50 113 LEU A CA 1
ATOM 844 C C . LEU A 1 113 ? 12.024 -0.195 1.046 1.00 97.50 113 LEU A C 1
ATOM 846 O O . LEU A 1 113 ? 13.031 -0.008 0.376 1.00 97.50 113 LEU A O 1
ATOM 850 N N . ASP A 1 114 ? 10.800 0.077 0.588 1.00 97.50 114 ASP A N 1
ATOM 851 C CA . ASP A 1 114 ? 10.570 0.627 -0.749 1.00 97.50 114 ASP A CA 1
ATOM 852 C C . ASP A 1 114 ? 11.136 2.036 -0.903 1.00 97.50 114 ASP A C 1
ATOM 854 O O . ASP A 1 114 ? 11.709 2.354 -1.939 1.00 97.50 114 ASP A O 1
ATOM 858 N N . TYR A 1 115 ? 11.040 2.877 0.128 1.00 97.25 115 TYR A N 1
ATOM 859 C CA . TYR A 1 115 ? 11.664 4.199 0.104 1.00 97.25 115 TYR A CA 1
ATOM 860 C C . TYR A 1 115 ? 13.186 4.118 -0.051 1.00 97.25 115 TYR A C 1
ATOM 862 O O . TYR A 1 115 ? 13.763 4.876 -0.825 1.00 97.25 115 TYR A O 1
ATOM 870 N N . ILE A 1 116 ? 13.839 3.188 0.650 1.00 96.75 116 ILE A N 1
ATOM 871 C CA . ILE A 1 116 ? 15.279 2.940 0.497 1.00 96.75 116 ILE A CA 1
ATOM 872 C C . ILE A 1 116 ? 15.579 2.348 -0.890 1.00 96.75 116 ILE A C 1
ATOM 874 O O . ILE A 1 116 ? 16.550 2.749 -1.530 1.00 96.75 116 ILE A O 1
ATOM 878 N N . GLY A 1 117 ? 14.730 1.441 -1.372 1.00 95.38 117 GLY A N 1
ATOM 879 C CA . GLY A 1 117 ? 14.856 0.799 -2.679 1.00 95.38 117 GLY A CA 1
ATOM 880 C C . GLY A 1 117 ? 14.745 1.760 -3.865 1.00 95.38 117 GLY A C 1
ATOM 881 O O . GLY A 1 117 ? 15.288 1.480 -4.927 1.00 95.38 117 GLY A O 1
ATOM 882 N N . LEU A 1 118 ? 14.151 2.950 -3.691 1.00 93.88 118 LEU A N 1
ATOM 883 C CA . LEU A 1 118 ? 14.161 4.006 -4.720 1.00 93.88 118 LEU A CA 1
ATOM 884 C C . LEU A 1 118 ? 15.572 4.361 -5.222 1.00 93.88 118 LEU A C 1
ATOM 886 O O . LEU A 1 118 ? 15.705 4.923 -6.307 1.00 93.88 118 LEU A O 1
ATOM 890 N N . PHE A 1 119 ? 16.608 4.070 -4.434 1.00 91.94 119 PHE A N 1
ATOM 891 C CA . PHE A 1 119 ? 17.998 4.400 -4.738 1.00 91.94 119 PHE A CA 1
ATOM 892 C C . PHE A 1 119 ? 18.832 3.193 -5.192 1.00 91.94 119 PHE A C 1
ATOM 894 O O . PHE A 1 119 ? 20.041 3.338 -5.387 1.00 91.94 119 PHE A O 1
ATOM 901 N N . ASP A 1 120 ? 18.228 2.011 -5.336 1.00 87.62 120 ASP A N 1
ATOM 902 C CA . ASP A 1 120 ? 18.921 0.809 -5.798 1.00 87.62 120 ASP A CA 1
ATOM 903 C C . ASP A 1 120 ? 18.702 0.527 -7.299 1.00 87.62 120 ASP A C 1
ATOM 905 O O . ASP A 1 120 ? 18.093 1.305 -8.033 1.00 87.62 120 ASP A O 1
ATOM 909 N N . THR A 1 121 ? 19.285 -0.571 -7.787 1.00 82.69 121 THR A N 1
ATOM 910 C CA . THR A 1 121 ? 19.177 -1.019 -9.190 1.00 82.69 121 THR A CA 1
ATOM 911 C C . THR A 1 121 ? 18.490 -2.383 -9.308 1.00 82.69 121 THR A C 1
ATOM 913 O O . THR A 1 121 ? 18.692 -3.108 -10.280 1.00 82.69 121 THR A O 1
ATOM 916 N N . SER A 1 122 ? 17.664 -2.745 -8.320 1.00 80.75 122 SER A N 1
ATOM 917 C CA . SER A 1 122 ? 17.053 -4.074 -8.163 1.00 80.75 122 SER A CA 1
ATOM 918 C C . SER A 1 122 ? 16.002 -4.426 -9.224 1.00 80.75 122 SER A C 1
ATOM 920 O O . SER A 1 122 ? 15.518 -5.556 -9.261 1.00 80.75 122 SER A O 1
ATOM 922 N N . GLY A 1 123 ? 15.631 -3.479 -10.095 1.00 84.56 123 GLY A N 1
ATOM 923 C CA . GLY A 1 123 ? 14.571 -3.655 -11.092 1.00 84.56 123 GLY A CA 1
ATOM 924 C C . GLY A 1 123 ? 13.162 -3.710 -10.488 1.00 84.56 123 GLY A C 1
ATOM 925 O O . GLY A 1 123 ? 12.198 -3.975 -11.206 1.00 84.56 123 GLY A O 1
ATOM 926 N N . ILE A 1 124 ? 13.025 -3.457 -9.184 1.00 91.06 124 ILE A N 1
ATOM 927 C CA . ILE A 1 124 ? 11.744 -3.411 -8.482 1.00 91.06 124 ILE A CA 1
ATOM 928 C C . ILE A 1 124 ? 11.116 -2.024 -8.657 1.00 91.06 124 ILE A C 1
ATOM 930 O O . ILE A 1 124 ? 11.762 -0.987 -8.516 1.00 91.06 124 ILE A O 1
ATOM 934 N N . ALA A 1 125 ? 9.813 -1.994 -8.935 1.00 93.75 125 ALA A N 1
ATOM 935 C CA . ALA A 1 125 ? 9.048 -0.762 -9.096 1.00 93.75 125 ALA A CA 1
ATOM 936 C C . ALA A 1 125 ? 8.686 -0.120 -7.738 1.00 93.75 125 ALA A C 1
ATOM 938 O O . ALA A 1 125 ? 7.512 0.071 -7.427 1.00 93.75 125 ALA A O 1
ATOM 939 N N . HIS A 1 126 ? 9.686 0.235 -6.928 1.00 96.31 126 HIS A N 1
ATOM 940 C CA . HIS A 1 126 ? 9.508 0.770 -5.570 1.00 96.31 126 HIS A CA 1
ATOM 941 C C . HIS A 1 126 ? 8.563 1.984 -5.499 1.00 96.31 126 HIS A C 1
ATOM 943 O O . HIS A 1 126 ? 7.694 2.060 -4.628 1.00 96.31 126 HIS A O 1
ATOM 949 N N . GLY A 1 127 ? 8.639 2.900 -6.470 1.00 96.25 127 GLY A N 1
ATOM 950 C CA . GLY A 1 127 ? 7.707 4.027 -6.563 1.00 96.25 127 GLY A CA 1
ATOM 951 C C . GLY A 1 127 ? 6.242 3.616 -6.733 1.00 96.25 127 GLY A C 1
ATOM 952 O O . GLY A 1 127 ? 5.353 4.309 -6.233 1.00 96.25 127 GLY A O 1
ATOM 953 N N . ALA A 1 128 ? 5.972 2.471 -7.372 1.00 97.19 128 ALA A N 1
ATOM 954 C CA . ALA A 1 128 ? 4.614 1.947 -7.483 1.00 97.19 128 ALA A CA 1
ATOM 955 C C . ALA A 1 128 ? 4.065 1.454 -6.152 1.00 97.19 128 ALA A C 1
ATOM 957 O O . ALA A 1 128 ? 2.900 1.707 -5.835 1.00 97.19 128 ALA A O 1
ATOM 958 N N . HIS A 1 129 ? 4.903 0.796 -5.358 1.00 98.38 129 HIS A N 1
ATOM 959 C CA . HIS A 1 129 ? 4.535 0.339 -4.025 1.00 98.38 129 HIS A CA 1
ATOM 960 C C . HIS A 1 129 ? 4.195 1.523 -3.116 1.00 98.38 129 HIS A C 1
ATOM 962 O O . HIS A 1 129 ? 3.125 1.555 -2.507 1.00 98.38 129 HIS A O 1
ATOM 968 N N . LEU A 1 130 ? 5.048 2.551 -3.098 1.00 98.56 130 LEU A N 1
ATOM 969 C CA . LEU A 1 130 ? 4.827 3.761 -2.300 1.00 98.56 130 LEU A CA 1
ATOM 970 C C . LEU A 1 130 ? 3.570 4.526 -2.728 1.00 98.56 130 LEU A C 1
ATOM 972 O O . LEU A 1 130 ? 2.777 4.924 -1.873 1.00 98.56 130 LEU A O 1
ATOM 976 N N . GLY A 1 131 ? 3.356 4.701 -4.036 1.00 98.44 131 GLY A N 1
ATOM 977 C CA . GLY A 1 131 ? 2.162 5.367 -4.564 1.00 98.44 131 GLY A CA 1
ATOM 978 C C . GLY A 1 131 ? 0.874 4.628 -4.195 1.00 98.44 131 GLY A C 1
ATOM 979 O O . GLY A 1 131 ? -0.088 5.240 -3.719 1.00 98.44 131 GLY A O 1
ATOM 980 N N . GLY A 1 132 ? 0.877 3.301 -4.338 1.00 98.75 132 GLY A N 1
ATOM 981 C CA . GLY A 1 132 ? -0.226 2.443 -3.915 1.00 98.75 132 GLY A CA 1
ATOM 982 C C . GLY A 1 132 ? -0.517 2.562 -2.421 1.00 98.75 132 GLY A C 1
ATOM 983 O O . GLY A 1 132 ? -1.657 2.835 -2.037 1.00 98.75 132 GLY A O 1
ATOM 984 N N . LEU A 1 133 ? 0.521 2.431 -1.588 1.00 98.81 133 LEU A N 1
ATOM 985 C CA . LEU A 1 133 ? 0.439 2.522 -0.127 1.00 98.81 133 LEU A CA 1
ATOM 986 C C . LEU A 1 133 ? -0.141 3.854 0.335 1.00 98.81 133 LEU A C 1
ATOM 988 O O . LEU A 1 133 ? -1.025 3.882 1.194 1.00 98.81 133 LEU A O 1
ATOM 992 N N . PHE A 1 134 ? 0.333 4.948 -0.262 1.00 98.75 134 PHE A N 1
ATOM 993 C CA . PHE A 1 134 ? -0.144 6.293 0.019 1.00 98.75 134 PHE A CA 1
ATOM 994 C C . PHE A 1 134 ? -1.642 6.429 -0.267 1.00 98.75 134 PHE A C 1
ATOM 996 O O . PHE A 1 134 ? -2.396 6.834 0.624 1.00 98.75 134 PHE A O 1
ATOM 1003 N N . LEU A 1 135 ? -2.097 6.042 -1.468 1.00 98.81 135 LEU A N 1
ATOM 1004 C CA . LEU A 1 135 ? -3.521 6.113 -1.812 1.00 98.81 135 LEU A CA 1
ATOM 1005 C C . LEU A 1 135 ? -4.363 5.247 -0.868 1.00 98.81 135 LEU A C 1
ATOM 1007 O O . LEU A 1 135 ? -5.402 5.690 -0.377 1.00 98.81 135 LEU A O 1
ATOM 1011 N N . GLY A 1 136 ? -3.892 4.033 -0.584 1.00 98.81 136 GLY A N 1
ATOM 1012 C CA . GLY A 1 136 ? -4.553 3.100 0.320 1.00 98.81 136 GLY A CA 1
ATOM 1013 C C . GLY A 1 136 ? -4.738 3.666 1.725 1.00 98.81 136 GLY A C 1
ATOM 1014 O O . GLY A 1 136 ? -5.844 3.626 2.275 1.00 98.81 136 GLY A O 1
ATOM 1015 N N . ALA A 1 137 ? -3.678 4.229 2.305 1.00 98.81 137 ALA A N 1
ATOM 1016 C CA . ALA A 1 137 ? -3.725 4.847 3.625 1.00 98.81 137 ALA A CA 1
ATOM 1017 C C . ALA A 1 137 ? -4.653 6.073 3.645 1.00 98.81 137 ALA A C 1
ATOM 1019 O O . ALA A 1 137 ? -5.492 6.199 4.541 1.00 98.81 137 ALA A O 1
ATOM 1020 N N . ALA A 1 138 ? -4.572 6.938 2.629 1.00 98.75 138 ALA A N 1
ATOM 1021 C CA . ALA A 1 138 ? -5.456 8.095 2.493 1.00 98.75 138 ALA A CA 1
ATOM 1022 C C . ALA A 1 138 ? -6.936 7.678 2.416 1.00 98.75 138 ALA A C 1
ATOM 1024 O O . ALA A 1 138 ? -7.780 8.233 3.125 1.00 98.75 138 ALA A O 1
ATOM 1025 N N . PHE A 1 139 ? -7.253 6.648 1.627 1.00 98.69 139 PHE A N 1
ATOM 1026 C CA . PHE A 1 139 ? -8.608 6.105 1.536 1.00 98.69 139 PHE A CA 1
ATOM 1027 C C . PHE A 1 139 ? -9.078 5.481 2.858 1.00 98.69 139 PHE A C 1
ATOM 1029 O O . PHE A 1 139 ? -10.204 5.723 3.296 1.00 98.69 139 PHE A O 1
ATOM 1036 N N . GLY A 1 140 ? -8.209 4.747 3.558 1.00 98.50 140 GLY A N 1
ATOM 1037 C CA . GLY A 1 140 ? -8.509 4.216 4.890 1.00 98.50 140 GLY A CA 1
ATOM 1038 C C . GLY A 1 140 ? -8.834 5.314 5.912 1.00 98.50 140 GLY A C 1
ATOM 1039 O O . GLY A 1 140 ? -9.782 5.178 6.693 1.00 98.50 140 GLY A O 1
ATOM 1040 N N . LEU A 1 141 ? -8.101 6.433 5.885 1.00 98.50 141 LEU A N 1
ATOM 1041 C CA . LEU A 1 141 ? -8.371 7.597 6.740 1.00 98.50 141 LEU A CA 1
ATOM 1042 C C . LEU A 1 141 ? -9.711 8.249 6.385 1.00 98.50 141 LEU A C 1
ATOM 1044 O O . LEU A 1 141 ? -10.497 8.565 7.283 1.00 98.50 141 LEU A O 1
ATOM 1048 N N . TYR A 1 142 ? -10.003 8.386 5.090 1.00 98.12 142 TYR A N 1
ATOM 1049 C CA . TYR A 1 142 ? -11.294 8.873 4.603 1.00 98.12 142 TYR A CA 1
ATOM 1050 C C . TYR A 1 142 ? -12.460 8.017 5.125 1.00 98.12 142 TYR A C 1
ATOM 1052 O O . TYR A 1 142 ? -13.435 8.559 5.655 1.00 98.12 142 TYR A O 1
ATOM 1060 N N . LEU A 1 143 ? -12.352 6.687 5.059 1.00 97.19 143 LEU A N 1
ATOM 1061 C CA . LEU A 1 143 ? -13.381 5.775 5.567 1.00 97.19 143 LEU A CA 1
ATOM 1062 C C . LEU A 1 143 ? -13.589 5.919 7.082 1.00 97.19 143 LEU A C 1
ATOM 1064 O O . LEU A 1 143 ? -14.733 6.025 7.537 1.00 97.19 143 LEU A O 1
ATOM 1068 N N . ARG A 1 144 ? -12.508 6.002 7.873 1.00 95.06 144 ARG A N 1
ATOM 1069 C CA . ARG A 1 144 ? -12.605 6.266 9.324 1.00 95.06 144 ARG A CA 1
ATOM 1070 C C . ARG A 1 144 ? -13.326 7.580 9.612 1.00 95.06 144 ARG A C 1
ATOM 1072 O O . ARG A 1 144 ? -14.214 7.630 10.470 1.00 95.06 144 ARG A O 1
ATOM 1079 N N . TRP A 1 145 ? -12.973 8.637 8.885 1.00 95.06 145 TRP A N 1
ATOM 1080 C CA . TRP A 1 145 ? -13.605 9.943 9.034 1.00 95.06 145 TRP A CA 1
ATOM 1081 C C . TRP A 1 145 ? -15.105 9.897 8.712 1.00 95.06 145 TRP A C 1
ATOM 1083 O O . TRP A 1 145 ? -15.907 10.397 9.509 1.00 95.06 145 TRP A O 1
ATOM 1093 N N . ARG A 1 146 ? -15.507 9.244 7.613 1.00 93.25 146 ARG A N 1
ATOM 1094 C CA . ARG A 1 146 ? -16.919 9.083 7.217 1.00 93.25 146 ARG A CA 1
ATOM 1095 C C . ARG A 1 146 ? -17.747 8.400 8.303 1.00 93.25 146 ARG A C 1
ATOM 1097 O O . ARG A 1 146 ? -18.790 8.927 8.687 1.00 93.25 146 ARG A O 1
ATOM 1104 N N . VAL A 1 147 ? -17.258 7.286 8.851 1.00 88.62 147 VAL A N 1
ATOM 1105 C CA . VAL A 1 147 ? -17.955 6.545 9.919 1.00 88.62 147 VAL A CA 1
ATOM 1106 C C . VAL A 1 147 ? -18.067 7.381 11.197 1.00 88.62 147 VAL A C 1
ATOM 1108 O O . VAL A 1 147 ? -19.141 7.459 11.792 1.00 88.62 147 VAL A O 1
ATOM 1111 N N . SER A 1 148 ? -16.985 8.052 11.611 1.00 86.25 148 SER A N 1
ATOM 1112 C CA . SER A 1 148 ? -17.007 8.909 12.808 1.00 86.25 148 SER A CA 1
ATOM 1113 C C . SER A 1 148 ? -17.981 10.086 12.685 1.00 86.25 148 SER A C 1
ATOM 1115 O O . SER A 1 148 ? -18.628 10.465 13.660 1.00 86.25 148 SER A O 1
ATOM 1117 N N . SER A 1 149 ? -18.118 10.647 11.483 1.00 85.62 149 SER A N 1
ATOM 1118 C CA . SER A 1 149 ? -19.004 11.781 11.220 1.00 85.62 149 SER A CA 1
ATOM 1119 C C . SER A 1 149 ? -20.473 11.368 11.188 1.00 85.62 149 SER A C 1
ATOM 1121 O O . SER A 1 149 ? -21.297 12.069 11.768 1.00 85.62 149 SER A O 1
ATOM 1123 N N . ALA A 1 150 ? -20.790 10.202 10.618 1.00 82.44 150 ALA A N 1
ATOM 1124 C CA . ALA A 1 150 ? -22.142 9.646 10.658 1.00 82.44 150 ALA A CA 1
ATOM 1125 C C . ALA A 1 150 ? -22.611 9.363 12.097 1.00 82.44 150 ALA A C 1
ATOM 1127 O O . ALA A 1 150 ? -23.721 9.735 12.465 1.00 82.44 150 ALA A O 1
ATOM 1128 N N . ARG A 1 151 ? -21.740 8.794 12.947 1.00 80.06 151 ARG A N 1
ATOM 1129 C CA . ARG A 1 151 ? -22.048 8.561 14.372 1.00 80.06 151 ARG A CA 1
ATOM 1130 C C . ARG A 1 151 ? -22.326 9.852 15.139 1.00 80.06 151 ARG A C 1
ATOM 1132 O O . ARG A 1 151 ? -23.218 9.879 15.974 1.00 80.06 151 ARG A O 1
ATOM 1139 N N . ARG A 1 152 ? -21.584 10.931 14.866 1.00 75.94 152 ARG A N 1
ATOM 1140 C CA . ARG A 1 152 ? -21.838 12.235 15.504 1.00 75.94 152 ARG A CA 1
ATOM 1141 C C . ARG A 1 152 ? -23.215 12.797 15.151 1.00 75.94 152 ARG A C 1
ATOM 1143 O O . ARG A 1 152 ? -23.829 13.412 16.008 1.00 75.94 152 ARG A O 1
ATOM 1150 N N . GLN A 1 153 ? -23.692 12.585 13.925 1.00 70.12 153 GLN A N 1
ATOM 1151 C CA . GLN A 1 153 ? -24.988 13.097 13.466 1.00 70.12 153 GLN A CA 1
ATOM 1152 C C . GLN A 1 153 ? -26.183 12.316 14.025 1.00 70.12 153 GLN A C 1
ATOM 1154 O O . GLN A 1 153 ? -27.237 12.904 14.195 1.00 70.12 153 GLN A O 1
ATOM 1159 N N . SER A 1 154 ? -26.029 11.028 14.352 1.00 70.56 154 SER A N 1
ATOM 1160 C CA . SER A 1 154 ? -27.105 10.213 14.944 1.00 70.56 154 SER A CA 1
ATOM 1161 C C . SER A 1 154 ? -27.335 10.441 16.445 1.00 70.56 154 SER A C 1
ATOM 1163 O O . SER A 1 154 ? -28.216 9.815 17.024 1.00 70.56 154 SER A O 1
ATOM 1165 N N . HIS A 1 155 ? -26.501 11.256 17.095 1.00 63.62 155 HIS A N 1
ATOM 1166 C CA . HIS A 1 155 ? -26.619 11.607 18.516 1.00 63.62 155 HIS A CA 1
ATOM 1167 C C . HIS A 1 155 ? -27.240 13.000 18.747 1.00 63.62 155 HIS A C 1
ATOM 1169 O O . HIS A 1 155 ? -27.255 13.468 19.885 1.00 63.62 155 HIS A O 1
ATOM 1175 N N . PHE A 1 156 ? -27.750 13.634 17.687 1.00 53.91 156 PHE A N 1
ATOM 1176 C CA . PHE A 1 156 ? -28.590 14.835 17.712 1.00 53.91 156 PHE A CA 1
ATOM 1177 C C . PHE A 1 156 ? -29.975 14.497 17.157 1.00 53.91 156 PHE A C 1
ATOM 1179 O O . PHE A 1 156 ? -30.931 15.202 17.543 1.00 53.91 156 PHE A O 1
#

Foldseek 3Di:
DVVCVCLLQVLQVDAPDDVQVVVQVVLCVVLVVVVCVVPPDVVSVVLLRVQSNLLQVQLCVLPPDNVDGHHHSLSSSLLSLLLCCLQPQQDWDADVNHDTDGSVRVNVVLLVVLVVCSPDPPPDSSRSSNSSNVSSNVVNVVVVVVVVVVVVVVVD

Radius of gyration: 16.0 Å; chains: 1; bounding box: 48×33×44 Å

Sequence (156 aa):
AVDMPWMFVTSIFLHAGVEHLLFNMLVLFFMGMSLERMIGHNAFAMLFIASGVVGNIGYMLTASDPMTPSIGASGAIYGVIGTLAVLAPFMLIFIYGIIPLPMVVAAVLWGLLDYIGLFDTSGIAHGAHLGGLFLGAAFGLYLRWRVSSARRQSHF

pLDDT: mean 93.34, std 8.32, range [53.91, 98.88]